Protein AF-A0A3R9X8K8-F1 (afdb_monomer_lite)

Secondary structure (DSSP, 8-state):
--HHHHHHHHHHHHHHHHHHHHHHHHHHHHHHHHHHHHHHHHHHH--SHHHHHHHHHHHHHHHHHHHHHHHHHHHHHHHHHHHHHHHHHHHHHHHHHHHHHHHHHHHH--

Sequence (110 aa):
MPEDILLKVSSESLTKTLNNLEQHLAAMELAYKESEDIGSRVARSMVAGAGRAFVAKIENWQRGYRSVMAEYKDLTDSVQYTSRVMADTADEAETHMDLWTGDVYDLLSK

Structure (mmCIF, N/CA/C/O backbone):
data_AF-A0A3R9X8K8-F1
#
_entry.id   AF-A0A3R9X8K8-F1
#
loop_
_atom_site.group_PDB
_atom_site.id
_atom_site.type_symbol
_atom_site.label_atom_id
_atom_site.label_alt_id
_atom_site.label_comp_id
_atom_site.label_asym_id
_atom_site.label_entity_id
_atom_site.label_seq_id
_atom_site.pdbx_PDB_ins_code
_atom_site.Cartn_x
_atom_site.Cartn_y
_atom_site.Cartn_z
_atom_site.occupancy
_atom_site.B_iso_or_equiv
_atom_site.auth_seq_id
_atom_site.auth_comp_id
_atom_site.auth_asym_id
_atom_site.auth_atom_id
_atom_site.pdbx_PDB_model_num
ATOM 1 N N . MET A 1 1 ? 7.564 11.483 -36.583 1.00 50.28 1 MET A N 1
ATOM 2 C CA . MET A 1 1 ? 8.288 11.922 -35.370 1.00 50.28 1 MET A CA 1
ATOM 3 C C . MET A 1 1 ? 9.299 10.835 -35.058 1.00 50.28 1 MET A C 1
ATOM 5 O O . MET A 1 1 ? 8.906 9.686 -35.203 1.00 50.28 1 MET A O 1
ATOM 9 N N . PRO A 1 2 ? 10.563 11.155 -34.745 1.00 54.53 2 PRO A N 1
ATOM 10 C CA . PRO A 1 2 ? 11.582 10.131 -34.514 1.00 54.53 2 PRO A CA 1
ATOM 11 C C . PRO A 1 2 ? 11.236 9.313 -33.256 1.00 54.53 2 PRO A C 1
ATOM 13 O O . PRO A 1 2 ? 10.802 9.882 -32.251 1.00 54.53 2 PRO A O 1
ATOM 16 N N . GLU A 1 3 ? 11.380 7.991 -33.341 1.00 56.12 3 GLU A N 1
ATOM 17 C CA . GLU A 1 3 ? 10.959 7.010 -32.324 1.00 56.12 3 GLU A CA 1
ATOM 18 C C . GLU A 1 3 ? 11.673 7.206 -30.974 1.00 56.12 3 GLU A C 1
ATOM 20 O O . GLU A 1 3 ? 11.063 7.024 -29.920 1.00 56.12 3 GLU A O 1
ATOM 25 N N . ASP A 1 4 ? 12.896 7.741 -30.986 1.00 53.12 4 ASP A N 1
ATOM 26 C CA . ASP A 1 4 ? 13.686 8.044 -29.783 1.00 53.12 4 ASP A CA 1
ATOM 27 C C . ASP A 1 4 ? 13.029 9.072 -28.849 1.00 53.12 4 ASP A C 1
ATOM 29 O O . ASP A 1 4 ? 13.172 9.009 -27.626 1.00 53.12 4 ASP A O 1
ATOM 33 N N . ILE A 1 5 ? 12.290 10.040 -29.408 1.00 53.53 5 ILE A N 1
ATOM 34 C CA . ILE A 1 5 ? 11.567 11.042 -28.608 1.00 53.53 5 ILE A CA 1
ATOM 35 C C . ILE A 1 5 ? 10.354 10.393 -27.937 1.00 53.53 5 ILE A C 1
ATOM 37 O O . ILE A 1 5 ? 10.036 10.724 -26.796 1.00 53.53 5 ILE A O 1
ATOM 41 N N . LEU A 1 6 ? 9.696 9.447 -28.616 1.00 59.88 6 LEU A N 1
ATOM 42 C CA . LEU A 1 6 ? 8.561 8.717 -28.052 1.00 59.88 6 LEU A CA 1
ATOM 43 C C . LEU A 1 6 ? 9.007 7.833 -26.882 1.00 59.88 6 LEU A C 1
ATOM 45 O O . LEU A 1 6 ? 8.379 7.894 -25.827 1.00 59.88 6 LEU A O 1
ATOM 49 N N . LEU A 1 7 ? 10.125 7.114 -27.032 1.00 59.59 7 LEU A N 1
ATOM 50 C CA . LEU A 1 7 ? 10.700 6.265 -25.981 1.00 59.59 7 LEU A CA 1
ATOM 51 C C . LEU A 1 7 ? 11.135 7.071 -24.743 1.00 59.59 7 LEU A C 1
ATOM 53 O O . LEU A 1 7 ? 10.803 6.699 -23.612 1.00 59.59 7 LEU A O 1
ATOM 57 N N . LYS A 1 8 ? 11.795 8.222 -24.932 1.00 58.53 8 LYS A N 1
ATOM 58 C CA . LYS A 1 8 ? 12.199 9.109 -23.822 1.00 58.53 8 LYS A CA 1
ATOM 59 C C . LYS A 1 8 ? 11.014 9.734 -23.081 1.00 58.53 8 LYS A C 1
ATOM 61 O O . LYS A 1 8 ? 11.025 9.807 -21.856 1.00 58.53 8 LYS A O 1
ATOM 66 N N . VAL A 1 9 ? 9.970 10.162 -23.793 1.00 57.47 9 VAL A N 1
ATOM 67 C CA . VAL A 1 9 ? 8.765 10.727 -23.156 1.00 57.47 9 VAL A CA 1
ATOM 68 C C . VAL A 1 9 ? 8.002 9.653 -22.370 1.00 57.47 9 VAL A C 1
ATOM 70 O O . VAL A 1 9 ? 7.489 9.926 -21.281 1.00 57.47 9 VAL A O 1
ATOM 73 N N . SER A 1 10 ? 7.960 8.414 -22.870 1.00 66.75 10 SER A N 1
ATOM 74 C CA . SER A 1 10 ? 7.364 7.299 -22.128 1.00 66.75 10 SER A CA 1
ATOM 75 C C . SER A 1 10 ? 8.154 6.912 -20.876 1.00 66.75 10 SER A C 1
ATOM 77 O O . SER A 1 10 ? 7.531 6.629 -19.854 1.00 66.75 10 SER A O 1
ATOM 79 N N . SER A 1 11 ? 9.492 6.962 -20.893 1.00 71.06 11 SER A N 1
ATOM 80 C CA . SER A 1 11 ? 10.302 6.601 -19.719 1.00 71.06 11 SER A CA 1
ATOM 81 C C . SER A 1 11 ? 10.184 7.620 -18.579 1.00 71.06 11 SER A C 1
ATOM 83 O O . SER A 1 11 ? 10.081 7.230 -17.412 1.00 71.06 11 SER A O 1
ATOM 85 N N . GLU A 1 12 ? 10.096 8.918 -18.888 1.00 76.00 12 GLU A N 1
ATOM 86 C CA . GLU A 1 12 ? 9.847 9.964 -17.885 1.00 76.00 12 GLU A CA 1
ATOM 87 C C . GLU A 1 12 ? 8.455 9.812 -17.247 1.00 76.00 12 GLU A C 1
ATOM 89 O O . GLU A 1 12 ? 8.305 9.878 -16.022 1.00 76.00 12 GLU A O 1
ATOM 94 N N . SER A 1 13 ? 7.434 9.542 -1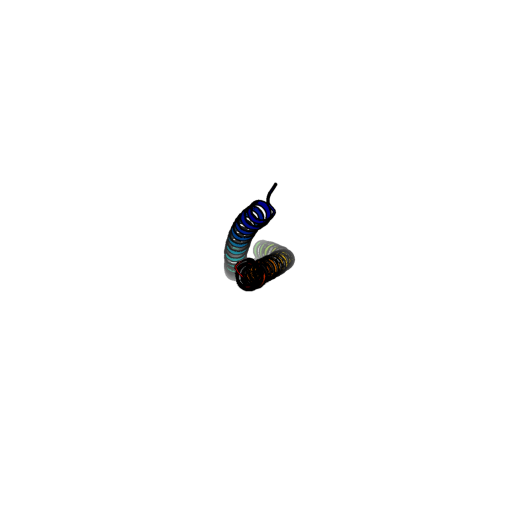8.066 1.00 78.88 13 SER A N 1
ATOM 95 C CA . SER A 1 13 ? 6.064 9.311 -17.595 1.00 78.88 13 SER A CA 1
ATOM 96 C C . SER A 1 13 ? 5.957 8.069 -16.700 1.00 78.88 13 SER A C 1
ATOM 98 O O . SER A 1 13 ? 5.325 8.125 -15.638 1.00 78.88 13 SER A O 1
ATOM 100 N N . LEU A 1 14 ? 6.622 6.973 -17.080 1.00 80.50 14 LEU A N 1
ATOM 101 C CA . LEU A 1 14 ? 6.687 5.742 -16.289 1.00 80.50 14 LEU A CA 1
ATOM 102 C C . LEU A 1 14 ? 7.418 5.960 -14.965 1.00 80.50 14 LEU A C 1
ATOM 104 O O . LEU A 1 14 ? 6.903 5.569 -13.922 1.00 80.50 14 LEU A O 1
ATOM 108 N N . THR A 1 15 ? 8.557 6.655 -14.982 1.00 83.06 15 THR A N 1
ATOM 109 C CA . THR A 1 15 ? 9.326 6.969 -13.766 1.00 83.06 15 THR A CA 1
ATOM 110 C C . THR A 1 15 ? 8.512 7.827 -12.799 1.00 83.06 15 THR A C 1
ATOM 112 O O . THR A 1 15 ? 8.447 7.544 -11.604 1.00 83.06 15 THR A O 1
ATOM 115 N N . LYS A 1 16 ? 7.828 8.860 -13.305 1.00 86.81 16 LYS A N 1
ATOM 116 C CA . LYS A 1 16 ? 6.944 9.697 -12.484 1.00 86.81 16 LYS A CA 1
ATOM 117 C C . LYS A 1 16 ? 5.788 8.891 -11.893 1.00 86.81 16 LYS A C 1
ATOM 119 O O . LYS A 1 16 ? 5.449 9.073 -10.726 1.00 86.81 16 LYS A O 1
ATOM 124 N N . THR A 1 17 ? 5.183 8.019 -12.695 1.00 85.69 17 THR A N 1
ATOM 125 C CA . THR A 1 17 ? 4.095 7.142 -12.248 1.00 85.69 17 THR A CA 1
ATOM 126 C C . THR A 1 17 ? 4.580 6.197 -11.157 1.00 85.69 17 THR A C 1
ATOM 128 O O . THR A 1 17 ? 3.936 6.107 -10.116 1.00 85.69 17 THR A O 1
ATOM 131 N N . LEU A 1 18 ? 5.746 5.577 -11.345 1.00 87.62 18 LEU A N 1
ATOM 132 C CA . LEU A 1 18 ? 6.365 4.692 -10.367 1.00 87.62 18 LEU A CA 1
ATOM 133 C C . LEU A 1 18 ? 6.612 5.403 -9.033 1.00 87.62 18 LEU A C 1
ATOM 135 O O . LEU A 1 18 ? 6.144 4.938 -7.999 1.00 87.62 18 LEU A O 1
ATOM 139 N N . ASN A 1 19 ? 7.248 6.576 -9.066 1.00 89.00 19 ASN A N 1
ATOM 140 C CA . ASN A 1 19 ? 7.517 7.362 -7.861 1.00 89.00 19 ASN A CA 1
ATOM 141 C C . ASN A 1 19 ? 6.228 7.710 -7.099 1.00 89.00 19 ASN A C 1
ATOM 143 O O . ASN A 1 19 ? 6.193 7.650 -5.871 1.00 89.00 19 ASN A O 1
ATOM 147 N N . ASN A 1 20 ? 5.155 8.062 -7.814 1.00 91.62 20 ASN A N 1
ATOM 148 C CA . ASN A 1 20 ? 3.865 8.358 -7.190 1.00 91.62 20 ASN A CA 1
ATOM 149 C C . ASN A 1 20 ? 3.235 7.108 -6.561 1.00 91.62 20 ASN A C 1
ATOM 151 O O . ASN A 1 20 ? 2.684 7.189 -5.463 1.00 91.62 20 ASN A O 1
ATOM 155 N N . LEU A 1 21 ? 3.311 5.960 -7.241 1.00 89.69 21 LEU A N 1
ATOM 156 C CA . LEU A 1 21 ? 2.791 4.691 -6.730 1.00 89.69 21 LEU A CA 1
ATOM 157 C C . LEU A 1 21 ? 3.540 4.245 -5.472 1.00 89.69 21 LEU A C 1
ATOM 159 O O . LEU A 1 21 ? 2.897 3.891 -4.487 1.00 89.69 21 LEU A O 1
ATOM 163 N N . GLU A 1 22 ? 4.869 4.341 -5.465 1.00 91.94 22 GLU A N 1
ATOM 164 C CA . GLU A 1 22 ? 5.704 4.012 -4.305 1.00 91.94 22 GLU A CA 1
ATOM 165 C C . GLU A 1 22 ? 5.409 4.935 -3.112 1.00 91.94 22 GLU A C 1
ATOM 167 O O . GLU A 1 22 ? 5.253 4.465 -1.982 1.00 91.94 22 GLU A O 1
ATOM 172 N N . GLN A 1 23 ? 5.251 6.242 -3.351 1.00 94.75 23 GLN A N 1
ATOM 173 C CA . GLN A 1 23 ? 4.859 7.198 -2.307 1.00 94.75 23 GLN A CA 1
ATOM 174 C C . GLN A 1 23 ? 3.472 6.893 -1.738 1.00 94.75 23 GLN A C 1
ATOM 176 O O . GLN A 1 23 ? 3.280 6.929 -0.520 1.00 94.75 23 GLN A O 1
ATOM 181 N N . HIS A 1 24 ? 2.503 6.582 -2.602 1.00 93.44 24 HIS A N 1
ATOM 182 C CA . HIS A 1 24 ? 1.169 6.190 -2.164 1.00 93.44 24 HIS A CA 1
ATOM 183 C C . HIS A 1 24 ? 1.216 4.894 -1.354 1.00 93.44 24 HIS A C 1
ATOM 185 O O . HIS A 1 24 ? 0.635 4.857 -0.274 1.00 93.44 24 HIS A O 1
ATOM 191 N N . LEU A 1 25 ? 1.947 3.871 -1.806 1.00 93.44 25 LEU A N 1
ATOM 192 C CA . LEU A 1 25 ? 2.091 2.604 -1.086 1.00 93.44 25 LEU A CA 1
ATOM 193 C C . LEU A 1 25 ? 2.666 2.824 0.323 1.00 93.44 25 LEU A C 1
ATOM 195 O O . LEU A 1 25 ? 2.090 2.345 1.298 1.00 93.44 25 LEU A O 1
ATOM 199 N N . ALA A 1 26 ? 3.735 3.615 0.449 1.00 94.06 26 ALA A N 1
ATOM 200 C CA . ALA A 1 26 ? 4.341 3.935 1.742 1.00 94.06 26 ALA A CA 1
ATOM 201 C C . ALA A 1 26 ? 3.372 4.686 2.675 1.00 94.06 26 ALA A C 1
ATOM 203 O O . ALA A 1 26 ? 3.271 4.380 3.867 1.00 94.06 26 ALA A O 1
ATOM 204 N N . ALA A 1 27 ? 2.615 5.647 2.136 1.00 95.75 27 ALA A N 1
ATOM 205 C CA . ALA A 1 27 ? 1.583 6.353 2.892 1.00 95.75 27 ALA A CA 1
ATOM 206 C C . ALA A 1 27 ? 0.451 5.410 3.332 1.00 95.75 27 ALA A C 1
ATOM 208 O O . ALA A 1 27 ? -0.060 5.533 4.448 1.00 95.75 27 ALA A O 1
ATOM 209 N N . MET A 1 28 ? 0.083 4.447 2.483 1.00 95.00 28 MET A N 1
ATOM 210 C CA . MET A 1 28 ? -0.917 3.440 2.815 1.00 95.00 28 MET A CA 1
ATOM 211 C C . MET A 1 28 ? -0.435 2.509 3.931 1.00 95.00 28 MET A C 1
ATOM 213 O O . MET A 1 28 ? -1.153 2.298 4.906 1.00 95.00 28 MET A O 1
ATOM 217 N N . GLU A 1 29 ? 0.791 1.996 3.852 1.00 95.44 29 GLU A N 1
ATOM 218 C CA . GLU A 1 29 ? 1.378 1.156 4.904 1.00 95.44 29 GLU A CA 1
ATOM 219 C C . GLU A 1 29 ? 1.399 1.865 6.265 1.00 95.44 29 GLU A C 1
ATOM 221 O O . GLU A 1 29 ? 1.049 1.267 7.290 1.00 95.44 29 GLU A O 1
ATOM 226 N N . LEU A 1 30 ? 1.743 3.157 6.275 1.00 96.44 30 LEU A N 1
ATOM 227 C CA . LEU A 1 30 ? 1.705 3.977 7.481 1.00 96.44 30 LEU A CA 1
ATOM 228 C C . LEU A 1 30 ? 0.280 4.098 8.036 1.00 96.44 30 LEU A C 1
ATOM 230 O O . LEU A 1 30 ? 0.056 3.776 9.203 1.00 96.44 30 LEU A O 1
ATOM 234 N N . ALA A 1 31 ? -0.687 4.496 7.205 1.00 95.00 31 ALA A N 1
ATOM 235 C CA . ALA A 1 31 ? -2.083 4.646 7.617 1.00 95.00 31 ALA A CA 1
ATOM 236 C C . ALA A 1 31 ? -2.678 3.326 8.138 1.00 95.00 31 ALA A C 1
ATOM 238 O O . ALA A 1 31 ? -3.427 3.304 9.119 1.00 95.00 31 ALA A O 1
ATOM 239 N N . TYR A 1 32 ? -2.314 2.206 7.510 1.00 95.19 32 TYR A N 1
ATOM 240 C CA . TYR A 1 32 ? -2.701 0.876 7.956 1.00 95.19 32 TYR A CA 1
ATOM 241 C C . TYR A 1 32 ? -2.161 0.588 9.366 1.00 95.19 32 TYR A C 1
ATOM 243 O O . TYR A 1 32 ? -2.934 0.229 10.258 1.00 95.19 32 TYR A O 1
ATOM 251 N N . LYS A 1 33 ? -0.868 0.822 9.611 1.00 95.31 33 LYS A N 1
ATOM 252 C CA . LYS A 1 33 ? -0.244 0.616 10.928 1.00 95.31 33 LYS A CA 1
ATOM 253 C C . LYS A 1 33 ? -0.826 1.533 12.007 1.00 95.31 33 LYS A C 1
ATOM 255 O O . LYS A 1 33 ? -1.075 1.092 13.130 1.00 95.31 33 LYS A O 1
ATOM 260 N N . GLU A 1 34 ? -1.077 2.796 11.677 1.00 95.94 34 GLU A N 1
ATOM 261 C CA . GLU A 1 34 ? -1.718 3.748 12.589 1.00 95.94 34 GLU A CA 1
ATOM 262 C C . GLU A 1 34 ? -3.133 3.299 12.963 1.00 95.94 34 GLU A C 1
ATOM 264 O O . GLU A 1 34 ? -3.522 3.377 14.130 1.00 95.94 34 GLU A O 1
ATOM 269 N N . SER A 1 35 ? -3.889 2.751 12.010 1.00 93.88 35 SER A N 1
ATOM 270 C CA . SER A 1 35 ? -5.220 2.209 12.293 1.00 93.88 35 SER A CA 1
ATOM 271 C C . SER A 1 35 ? -5.186 1.027 13.270 1.00 93.88 35 SER A C 1
ATOM 273 O O . SER A 1 35 ? -6.065 0.924 14.127 1.00 93.88 35 SER A O 1
ATOM 275 N N . GLU A 1 36 ? -4.172 0.155 13.181 1.00 93.19 36 GLU A N 1
ATOM 276 C CA . GLU A 1 36 ? -3.995 -0.976 14.099 1.00 93.19 36 GLU A CA 1
ATOM 277 C C . GLU A 1 36 ? -3.719 -0.481 15.516 1.00 93.19 36 GLU A C 1
ATOM 279 O O . GLU A 1 36 ? -4.340 -0.952 16.472 1.00 93.19 36 GLU A O 1
ATOM 284 N N . ASP A 1 37 ? -2.844 0.516 15.656 1.00 94.31 37 ASP A N 1
ATOM 285 C CA . ASP A 1 37 ? -2.556 1.137 16.946 1.00 94.31 37 ASP A CA 1
ATOM 286 C C . ASP A 1 37 ? -3.802 1.822 17.532 1.00 94.31 37 ASP A C 1
ATOM 288 O O . ASP A 1 37 ? -4.141 1.597 18.697 1.00 94.31 37 ASP A O 1
ATOM 292 N N . ILE A 1 38 ? -4.554 2.577 16.723 1.00 91.50 38 ILE A N 1
ATOM 293 C CA . ILE A 1 38 ? -5.813 3.212 17.143 1.00 91.50 38 ILE A CA 1
ATOM 294 C C . ILE A 1 38 ? -6.830 2.159 17.604 1.00 91.50 38 ILE A C 1
ATOM 296 O O . ILE A 1 38 ? -7.384 2.282 18.701 1.00 91.50 38 ILE A O 1
ATOM 300 N N . GLY A 1 39 ? -7.052 1.106 16.813 1.00 90.38 39 GLY A N 1
ATOM 301 C CA . GLY A 1 39 ? -7.948 0.004 17.171 1.00 90.38 39 GLY A CA 1
ATOM 302 C C . GLY A 1 39 ? -7.532 -0.663 18.484 1.00 90.38 39 GLY A C 1
ATOM 303 O O . GLY A 1 39 ? -8.358 -0.856 19.377 1.00 90.38 39 GLY A O 1
ATOM 304 N N . SER A 1 40 ? -6.233 -0.918 18.651 1.00 89.06 40 SER A N 1
ATOM 305 C CA . SER A 1 40 ? -5.653 -1.513 19.858 1.00 89.06 40 SER A CA 1
ATOM 306 C C . SER A 1 40 ? -5.816 -0.620 21.096 1.00 89.06 40 SER A C 1
ATOM 308 O O . SER A 1 40 ? -6.170 -1.098 22.177 1.00 89.06 40 SER A O 1
ATOM 310 N N . ARG A 1 41 ? -5.608 0.696 20.954 1.00 89.62 41 ARG A N 1
ATOM 311 C CA . ARG A 1 41 ? -5.809 1.681 22.031 1.00 89.62 41 ARG A CA 1
ATOM 312 C C . ARG A 1 41 ? -7.271 1.764 22.451 1.00 89.62 41 ARG A C 1
ATOM 314 O O . ARG A 1 41 ? -7.534 1.757 23.651 1.00 89.62 41 ARG A O 1
ATOM 321 N N . VAL A 1 42 ? -8.203 1.799 21.498 1.00 88.06 42 VAL A N 1
ATOM 322 C CA . VAL A 1 42 ? -9.647 1.847 21.788 1.00 88.06 42 VAL A CA 1
ATOM 323 C C . VAL A 1 42 ? -10.129 0.551 22.434 1.00 88.06 42 VAL A C 1
ATOM 325 O O . VAL A 1 42 ? -10.874 0.604 23.410 1.00 88.06 42 VAL A O 1
ATOM 328 N N . ALA A 1 43 ? -9.661 -0.608 21.963 1.00 85.50 43 ALA A N 1
ATOM 329 C CA . ALA A 1 43 ? -9.980 -1.895 22.578 1.00 85.50 43 ALA A CA 1
ATOM 330 C C . ALA A 1 43 ? -9.540 -1.960 24.052 1.00 85.50 43 ALA A C 1
ATOM 332 O O . ALA A 1 43 ? -10.259 -2.504 24.888 1.00 85.50 43 ALA A O 1
ATOM 333 N N . ARG A 1 44 ? -8.378 -1.373 24.382 1.00 84.81 44 ARG A N 1
ATOM 334 C CA . ARG A 1 44 ? -7.874 -1.289 25.762 1.00 84.81 44 ARG A CA 1
ATOM 335 C C . ARG A 1 44 ? -8.606 -0.255 26.619 1.00 84.81 44 ARG A C 1
ATOM 337 O O . ARG A 1 44 ? -8.775 -0.487 27.811 1.00 84.81 44 ARG A O 1
ATOM 344 N N . SER A 1 45 ? -8.993 0.889 26.052 1.00 82.62 45 SER A N 1
ATOM 345 C CA . SER A 1 45 ? -9.556 2.011 26.817 1.00 82.62 45 SER A CA 1
ATOM 346 C C . SER A 1 45 ? -11.079 1.966 26.965 1.00 82.62 45 SER A C 1
ATOM 348 O O . SER A 1 45 ? -11.614 2.540 27.913 1.00 82.62 45 SER A O 1
ATOM 350 N N . MET A 1 46 ? -11.793 1.279 26.067 1.00 81.38 46 MET A N 1
ATOM 351 C CA . MET A 1 46 ? -13.257 1.236 26.046 1.00 81.38 46 MET A CA 1
ATOM 352 C C . MET A 1 46 ? -13.782 -0.203 26.128 1.00 81.38 46 MET A C 1
ATOM 354 O O . MET A 1 46 ? -14.013 -0.861 25.117 1.00 81.38 46 MET A O 1
ATOM 358 N N . VAL A 1 47 ? -14.071 -0.663 27.351 1.00 65.75 47 VAL A N 1
ATOM 359 C CA . VAL A 1 47 ? -14.669 -1.993 27.626 1.00 65.75 47 VAL A CA 1
ATOM 360 C C . VAL A 1 47 ?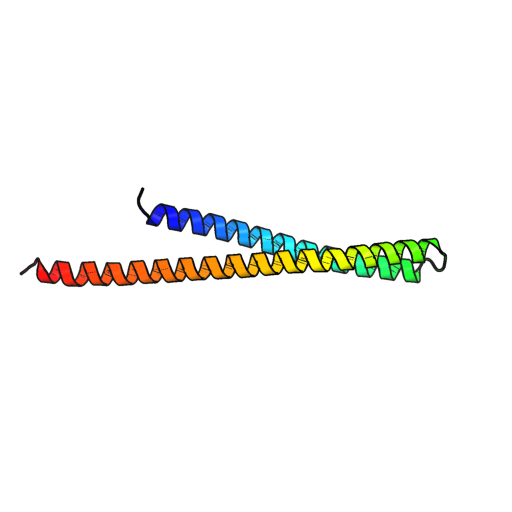 -16.147 -2.081 27.171 1.00 65.75 47 VAL A C 1
ATOM 362 O O . VAL A 1 47 ? -16.711 -3.166 27.001 1.00 65.75 47 VAL A O 1
ATOM 365 N N . ALA A 1 48 ? -16.793 -0.932 26.941 1.00 74.12 48 ALA A N 1
ATOM 366 C CA . ALA A 1 48 ? -18.206 -0.816 26.577 1.00 74.12 48 ALA A CA 1
ATOM 367 C C . ALA A 1 48 ? -18.503 -1.111 25.089 1.00 74.12 48 ALA A C 1
ATOM 369 O O . ALA A 1 48 ? -17.614 -1.170 24.240 1.00 74.12 48 ALA A O 1
ATOM 370 N N . GLY A 1 49 ? -19.794 -1.241 24.749 1.00 73.75 49 GLY A N 1
ATOM 371 C CA . GLY A 1 49 ? -20.264 -1.567 23.392 1.00 73.75 49 GLY A CA 1
ATOM 372 C C . GLY A 1 49 ? -19.783 -0.616 22.284 1.00 73.75 49 GLY A C 1
ATOM 373 O O . GLY A 1 49 ? -19.564 -1.066 21.163 1.00 73.75 49 GLY A O 1
ATOM 374 N N . ALA A 1 50 ? -19.539 0.661 22.600 1.00 76.50 50 ALA A N 1
ATOM 375 C CA . ALA A 1 50 ? -19.011 1.639 21.646 1.00 76.50 50 ALA A CA 1
ATOM 376 C C . ALA A 1 50 ? -17.574 1.320 21.187 1.00 76.50 50 ALA A C 1
ATOM 378 O O . ALA A 1 50 ? -17.274 1.448 20.001 1.00 76.50 50 ALA A O 1
ATOM 379 N N . GLY A 1 51 ? -16.713 0.838 22.095 1.00 83.56 51 GLY A N 1
ATOM 380 C CA . GLY A 1 51 ? -15.346 0.426 21.760 1.00 83.56 51 GLY A CA 1
ATOM 381 C C . GLY A 1 51 ? -15.340 -0.767 20.806 1.00 83.56 51 GLY A C 1
ATOM 382 O O . GLY A 1 51 ? -14.683 -0.732 19.769 1.00 83.56 51 GLY A O 1
ATOM 383 N N . ARG A 1 52 ? -16.174 -1.779 21.089 1.00 85.50 52 ARG A N 1
ATOM 384 C CA . ARG A 1 52 ? -16.339 -2.955 20.213 1.00 85.50 52 ARG A CA 1
ATOM 385 C C . ARG A 1 52 ? -16.831 -2.585 18.812 1.00 85.50 52 ARG A C 1
ATOM 387 O O . ARG A 1 52 ? -16.308 -3.098 17.829 1.00 85.50 52 ARG A O 1
ATOM 394 N N . ALA A 1 53 ? -17.808 -1.681 18.711 1.00 89.62 53 ALA A N 1
ATOM 395 C CA . ALA A 1 53 ? -18.330 -1.235 17.420 1.00 89.62 53 ALA A CA 1
ATOM 396 C C . ALA A 1 53 ? -17.281 -0.469 16.596 1.00 89.62 53 ALA A C 1
ATOM 398 O O . ALA A 1 53 ? -17.201 -0.647 15.381 1.00 89.62 53 ALA A O 1
ATOM 399 N N . PHE A 1 54 ? -16.466 0.368 17.242 1.00 88.50 54 PHE A N 1
ATOM 400 C CA . PHE A 1 54 ? -15.378 1.078 16.574 1.00 88.50 54 PHE A CA 1
ATOM 401 C C . PHE A 1 54 ? -14.282 0.122 16.084 1.00 88.50 54 PHE A C 1
ATOM 403 O O . PHE A 1 54 ? -13.884 0.204 14.923 1.00 88.50 54 PHE A O 1
ATOM 410 N N . VAL A 1 55 ? -13.850 -0.822 16.926 1.00 91.44 55 VAL A N 1
ATOM 411 C CA . VAL A 1 55 ? -12.847 -1.837 16.554 1.00 91.44 55 VAL A CA 1
ATOM 412 C C . VAL A 1 55 ? -13.318 -2.645 15.345 1.00 91.44 55 VAL A C 1
ATOM 414 O O . VAL A 1 55 ? -12.587 -2.748 14.366 1.00 91.44 55 VAL A O 1
ATOM 417 N N . ALA A 1 56 ? -14.575 -3.098 15.334 1.00 91.75 56 ALA A N 1
ATOM 418 C CA . ALA A 1 56 ? -15.138 -3.818 14.191 1.00 91.75 56 ALA A CA 1
ATOM 419 C C . ALA A 1 56 ? -15.132 -2.986 12.890 1.00 91.75 56 ALA A C 1
ATOM 421 O O . ALA A 1 56 ? -14.930 -3.529 11.800 1.00 91.75 56 ALA A O 1
ATOM 422 N N . LYS A 1 57 ? -15.333 -1.662 12.979 1.00 93.88 57 LYS A N 1
ATOM 423 C CA . LYS A 1 57 ? -15.229 -0.763 11.817 1.00 93.88 57 LYS A CA 1
ATOM 424 C C . LYS A 1 57 ? -13.794 -0.647 11.309 1.00 93.88 57 LYS A C 1
ATOM 426 O O . LYS A 1 57 ? -13.601 -0.701 10.096 1.00 93.88 57 LYS A O 1
ATOM 431 N N . ILE A 1 58 ? -12.818 -0.515 12.208 1.00 93.88 58 ILE A N 1
ATOM 432 C CA . ILE A 1 58 ? -11.393 -0.484 11.852 1.00 93.88 58 ILE A CA 1
ATOM 433 C C . ILE A 1 58 ? -10.985 -1.794 11.179 1.00 93.88 58 ILE A C 1
ATOM 435 O O . ILE A 1 58 ? -10.430 -1.756 10.088 1.00 93.88 58 ILE A O 1
ATOM 439 N N . GLU A 1 59 ? -11.343 -2.942 11.751 1.00 92.81 59 GLU A N 1
ATOM 440 C CA . GLU A 1 59 ? -11.037 -4.254 11.167 1.00 92.81 59 GLU A CA 1
ATOM 441 C C . GLU A 1 59 ? -11.659 -4.433 9.775 1.00 92.81 59 GLU A C 1
ATOM 443 O O . GLU A 1 59 ? -11.042 -4.996 8.869 1.00 92.81 59 GLU A O 1
ATOM 448 N N . ASN A 1 60 ? -12.888 -3.947 9.572 1.00 95.12 60 ASN A N 1
ATOM 449 C CA . ASN A 1 60 ? -13.529 -4.008 8.262 1.00 95.12 60 ASN A CA 1
ATOM 450 C C . ASN A 1 60 ? -12.845 -3.106 7.234 1.00 95.12 60 ASN A C 1
ATOM 452 O O . ASN A 1 60 ? -12.626 -3.529 6.099 1.00 95.12 60 ASN A O 1
ATOM 456 N N . TRP A 1 61 ? -12.488 -1.887 7.635 1.00 94.25 61 TRP A N 1
ATOM 457 C CA . TRP A 1 61 ? -11.716 -0.982 6.793 1.00 94.25 61 TRP A CA 1
ATOM 458 C C . TRP A 1 61 ? -10.356 -1.596 6.437 1.00 94.25 61 TRP A C 1
ATOM 460 O O . TRP A 1 61 ? -10.026 -1.665 5.259 1.00 94.25 61 TRP A O 1
ATOM 470 N N . GLN A 1 62 ? -9.632 -2.151 7.414 1.00 94.31 62 GLN A N 1
ATOM 471 C CA . GLN A 1 62 ? -8.333 -2.807 7.230 1.00 94.31 62 GLN A CA 1
ATOM 472 C C . GLN A 1 62 ? -8.379 -3.942 6.205 1.00 94.31 62 GLN A C 1
ATOM 474 O O . GLN A 1 62 ? -7.469 -4.056 5.386 1.00 94.31 62 GLN A O 1
ATOM 479 N N . ARG A 1 63 ? -9.437 -4.767 6.205 1.00 94.25 63 ARG A N 1
ATOM 480 C CA . ARG A 1 63 ? -9.602 -5.829 5.198 1.00 94.25 63 ARG A CA 1
ATOM 481 C C . ARG A 1 63 ? -9.685 -5.270 3.781 1.00 94.25 63 ARG A C 1
ATOM 483 O O . ARG A 1 63 ? -8.947 -5.728 2.917 1.00 94.25 63 ARG A O 1
ATOM 490 N N . GLY A 1 64 ? -10.547 -4.278 3.553 1.00 93.50 64 GLY A N 1
ATOM 491 C CA . GLY A 1 64 ? -10.660 -3.639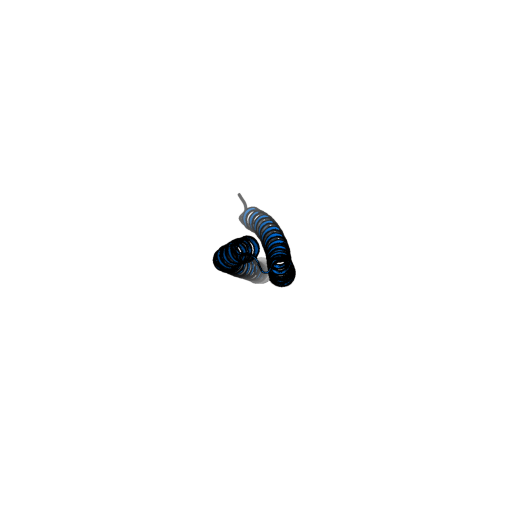 2.238 1.00 93.50 64 GLY A CA 1
ATOM 492 C C . GLY A 1 64 ? -9.384 -2.893 1.851 1.00 93.50 64 GLY A C 1
ATOM 493 O O . GLY A 1 64 ? -8.949 -2.942 0.705 1.00 93.50 64 GLY A O 1
ATOM 494 N N . TYR A 1 65 ? -8.738 -2.259 2.825 1.00 95.19 65 TYR A N 1
ATOM 495 C CA . TYR A 1 65 ? -7.523 -1.490 2.611 1.00 95.19 65 TYR A CA 1
ATOM 496 C C . TYR A 1 65 ? -6.343 -2.358 2.165 1.00 95.19 65 TYR A C 1
ATOM 498 O O . TYR A 1 65 ? -5.625 -1.978 1.244 1.00 95.19 65 TYR A O 1
ATOM 506 N N . ARG A 1 66 ? -6.192 -3.563 2.738 1.00 93.94 66 ARG A N 1
ATOM 507 C CA . ARG A 1 66 ? -5.188 -4.545 2.292 1.00 93.94 66 ARG A CA 1
ATOM 508 C C . ARG A 1 66 ? -5.372 -4.940 0.827 1.00 93.94 66 ARG A C 1
ATOM 510 O O . ARG A 1 66 ? -4.377 -5.079 0.126 1.00 93.94 66 ARG A O 1
ATOM 517 N N . SER A 1 67 ? -6.613 -5.094 0.360 1.00 94.19 67 SER A N 1
ATOM 518 C CA . SER A 1 67 ? -6.882 -5.360 -1.058 1.00 94.19 67 SER A CA 1
ATOM 519 C C . SER A 1 67 ? -6.415 -4.201 -1.936 1.00 94.19 67 SER A C 1
ATOM 521 O O . SER A 1 67 ? -5.695 -4.432 -2.895 1.00 94.19 67 SER A O 1
ATOM 523 N N . VAL A 1 68 ? -6.729 -2.952 -1.574 1.00 93.31 68 VAL A N 1
ATOM 524 C CA . VAL A 1 68 ? -6.272 -1.779 -2.344 1.00 93.31 68 VAL A CA 1
ATOM 525 C C . VAL A 1 68 ? -4.744 -1.674 -2.353 1.00 93.31 68 VAL A C 1
ATOM 527 O O . VAL A 1 68 ? -4.162 -1.396 -3.395 1.00 93.31 68 VAL A O 1
ATOM 530 N N . MET A 1 69 ? -4.080 -1.937 -1.224 1.00 95.00 69 MET A N 1
ATOM 531 C CA . MET A 1 69 ? -2.613 -1.966 -1.166 1.00 95.00 69 MET A CA 1
ATOM 532 C C . MET A 1 69 ? -2.017 -3.038 -2.085 1.00 95.00 69 MET A C 1
ATOM 534 O O . MET A 1 69 ? -0.994 -2.791 -2.717 1.00 95.00 69 MET A O 1
ATOM 538 N N . ALA A 1 70 ? -2.646 -4.215 -2.170 1.00 93.06 70 ALA A N 1
ATOM 539 C CA . ALA A 1 70 ? -2.196 -5.286 -3.055 1.00 93.06 70 ALA A CA 1
ATOM 540 C C . ALA A 1 70 ? -2.296 -4.883 -4.535 1.00 93.06 70 ALA A C 1
ATOM 542 O O . ALA A 1 70 ? -1.336 -5.084 -5.270 1.00 93.06 70 ALA A O 1
ATOM 543 N N . GLU A 1 71 ? -3.393 -4.240 -4.943 1.00 92.19 71 GLU A N 1
ATOM 544 C CA . GLU A 1 71 ? -3.558 -3.707 -6.306 1.00 92.19 71 GLU A CA 1
ATOM 545 C C . GLU A 1 71 ? -2.523 -2.614 -6.624 1.00 92.19 71 GLU A C 1
ATOM 547 O O . GLU A 1 71 ? -1.938 -2.591 -7.704 1.00 92.19 71 GLU A O 1
ATOM 552 N N . TYR A 1 72 ? -2.236 -1.721 -5.668 1.00 90.06 72 TYR A N 1
ATOM 553 C CA . TYR A 1 72 ? -1.179 -0.714 -5.825 1.00 90.06 72 TYR A CA 1
ATOM 554 C C . TYR A 1 72 ? 0.199 -1.351 -6.006 1.00 90.06 72 TYR A C 1
ATOM 556 O O . TYR A 1 72 ? 0.997 -0.882 -6.821 1.00 90.06 72 TYR A O 1
ATOM 564 N N . LYS A 1 73 ? 0.482 -2.420 -5.257 1.00 93.12 73 LYS A N 1
ATOM 565 C CA . LYS A 1 73 ? 1.729 -3.171 -5.379 1.00 93.12 73 LYS A CA 1
ATOM 566 C C . LYS A 1 73 ? 1.841 -3.860 -6.740 1.00 93.12 73 LYS A C 1
ATOM 568 O O . LYS A 1 73 ? 2.866 -3.706 -7.390 1.00 93.12 73 LYS A O 1
ATOM 573 N N . ASP A 1 74 ? 0.787 -4.531 -7.195 1.00 92.69 74 ASP A N 1
ATOM 574 C CA . ASP A 1 74 ? 0.761 -5.194 -8.506 1.00 92.69 74 ASP A CA 1
ATOM 575 C C . ASP A 1 74 ? 0.966 -4.201 -9.662 1.00 92.69 74 ASP A C 1
ATOM 577 O O . ASP A 1 74 ? 1.753 -4.433 -10.585 1.00 92.69 74 ASP A O 1
ATOM 581 N N . LEU A 1 75 ? 0.337 -3.025 -9.566 1.00 87.44 75 LEU A N 1
ATOM 582 C CA . LEU A 1 75 ? 0.545 -1.944 -10.523 1.00 87.44 75 LEU A C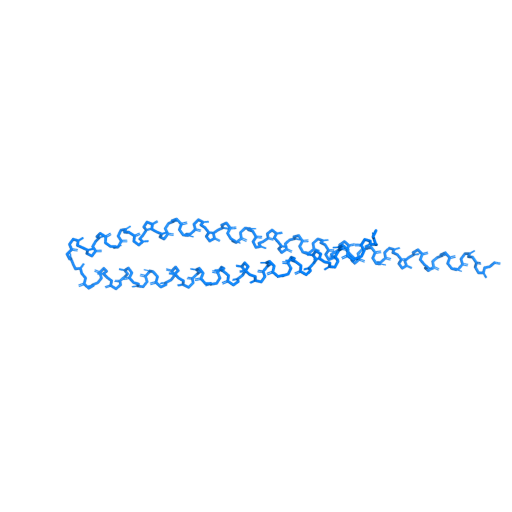A 1
ATOM 583 C C . LEU A 1 75 ? 1.985 -1.407 -10.482 1.00 87.44 75 LEU A C 1
ATOM 585 O O . LEU A 1 75 ? 2.570 -1.148 -11.533 1.00 87.44 75 LEU A O 1
ATOM 589 N N . THR A 1 76 ? 2.569 -1.262 -9.290 1.00 90.38 76 THR A N 1
ATOM 590 C CA . THR A 1 76 ? 3.974 -0.849 -9.114 1.00 90.38 76 THR A CA 1
ATOM 591 C C . THR A 1 76 ? 4.912 -1.849 -9.787 1.00 90.38 76 THR A C 1
ATOM 593 O O . THR A 1 76 ? 5.746 -1.451 -10.601 1.00 90.38 76 THR A O 1
ATOM 596 N N . ASP A 1 77 ? 4.726 -3.143 -9.523 1.00 89.31 77 ASP A N 1
ATOM 597 C CA . ASP A 1 77 ? 5.533 -4.225 -10.092 1.00 89.31 77 ASP A CA 1
ATOM 598 C C . ASP A 1 77 ? 5.406 -4.259 -11.629 1.00 89.31 77 ASP A C 1
ATOM 600 O O . ASP A 1 77 ? 6.409 -4.363 -12.341 1.00 89.31 77 ASP A O 1
ATOM 604 N N . SER A 1 78 ? 4.192 -4.067 -12.158 1.00 87.44 78 SER A N 1
ATOM 605 C CA . SER A 1 78 ? 3.919 -3.997 -13.602 1.00 87.44 78 SER A CA 1
ATOM 606 C C . SER A 1 78 ? 4.589 -2.798 -14.282 1.00 87.44 78 SER A C 1
ATOM 608 O O . SER A 1 78 ? 5.151 -2.924 -15.377 1.00 87.44 78 SER A O 1
ATOM 610 N N . VAL A 1 79 ? 4.568 -1.625 -13.639 1.00 86.19 79 VAL A N 1
ATOM 611 C CA . VAL A 1 79 ? 5.236 -0.414 -14.143 1.00 86.19 79 VAL A CA 1
ATOM 612 C C . VAL A 1 79 ? 6.756 -0.578 -14.099 1.00 86.19 79 VAL A C 1
ATOM 614 O O . VAL A 1 79 ? 7.424 -0.238 -15.076 1.00 86.19 79 VAL A O 1
ATOM 617 N N . GLN A 1 80 ? 7.312 -1.147 -13.024 1.00 85.25 80 GLN A N 1
ATOM 618 C CA . GLN A 1 80 ? 8.746 -1.449 -12.936 1.00 85.25 80 GLN A CA 1
ATOM 619 C C . GLN A 1 80 ? 9.182 -2.438 -14.018 1.00 85.25 80 GLN A C 1
ATOM 621 O O . GLN A 1 80 ? 10.205 -2.221 -14.666 1.00 85.25 80 GLN A O 1
ATOM 626 N N . TYR A 1 81 ? 8.407 -3.504 -14.233 1.00 86.50 81 TYR A N 1
ATOM 627 C CA . TYR A 1 81 ? 8.676 -4.481 -15.283 1.00 86.50 81 TYR A CA 1
ATOM 628 C C . TYR A 1 81 ? 8.673 -3.830 -16.669 1.00 86.50 81 TYR A C 1
ATOM 630 O O . TYR A 1 81 ? 9.635 -3.978 -17.418 1.00 86.50 81 TYR A O 1
ATOM 638 N N . THR A 1 82 ? 7.639 -3.043 -16.975 1.00 83.12 82 THR A N 1
ATOM 639 C CA . THR A 1 82 ? 7.537 -2.319 -18.251 1.00 83.12 82 THR A CA 1
ATOM 640 C C . THR A 1 82 ? 8.721 -1.373 -18.447 1.00 83.12 82 THR A C 1
ATOM 642 O O . THR A 1 82 ? 9.320 -1.356 -19.517 1.00 83.12 82 THR A O 1
ATOM 645 N N . SER A 1 83 ? 9.106 -0.631 -17.404 1.00 81.12 83 SER A N 1
ATOM 646 C CA . SER A 1 83 ? 10.257 0.277 -17.445 1.00 81.12 83 SER A CA 1
ATOM 647 C C . SER A 1 83 ? 11.565 -0.455 -17.780 1.00 81.12 83 SER A C 1
ATOM 649 O O . SER A 1 83 ? 12.334 0.024 -18.610 1.00 81.12 83 SER A O 1
ATOM 651 N N . ARG A 1 84 ? 11.791 -1.649 -17.207 1.00 81.75 84 ARG A N 1
ATOM 652 C CA . ARG A 1 84 ? 12.965 -2.485 -17.526 1.00 81.75 84 ARG A CA 1
ATOM 653 C C . ARG A 1 84 ? 12.958 -2.962 -18.973 1.00 81.75 84 ARG A C 1
ATOM 655 O O . ARG A 1 84 ? 13.945 -2.764 -19.660 1.00 81.75 84 ARG A O 1
ATOM 662 N N . VAL A 1 85 ? 11.834 -3.499 -19.454 1.00 82.81 85 VAL A N 1
ATOM 663 C CA . VAL A 1 85 ? 11.713 -3.957 -20.851 1.00 82.81 85 VAL A CA 1
ATOM 664 C C . VAL A 1 85 ? 12.001 -2.820 -21.833 1.00 82.81 85 VAL A C 1
ATOM 666 O O . VAL A 1 85 ? 12.666 -3.030 -22.843 1.00 82.81 85 VAL A O 1
ATOM 669 N N . MET A 1 86 ? 11.527 -1.607 -21.540 1.00 75.75 86 MET A N 1
ATOM 670 C CA . MET A 1 86 ? 11.801 -0.442 -22.382 1.00 75.75 86 MET A CA 1
ATOM 671 C C . MET A 1 86 ? 13.272 -0.022 -22.361 1.00 75.75 86 MET A C 1
ATOM 673 O O . MET A 1 86 ? 13.776 0.392 -23.401 1.00 75.75 86 MET A O 1
ATOM 677 N N . ALA A 1 87 ? 13.948 -0.129 -21.214 1.00 75.75 87 ALA A N 1
ATOM 678 C CA . ALA A 1 87 ? 15.383 0.124 -21.113 1.00 75.75 87 ALA A CA 1
ATOM 679 C C . ALA A 1 87 ? 16.186 -0.920 -21.904 1.00 75.75 87 ALA A C 1
ATOM 681 O O . ALA A 1 87 ? 16.971 -0.543 -22.765 1.00 75.75 87 ALA A O 1
ATOM 682 N N . ASP A 1 88 ? 15.894 -2.209 -21.708 1.00 77.94 88 ASP A N 1
ATOM 683 C CA . ASP A 1 88 ? 16.562 -3.306 -22.418 1.00 77.94 88 ASP A CA 1
ATOM 684 C C . ASP A 1 88 ? 16.373 -3.180 -23.943 1.00 77.94 88 ASP A C 1
ATOM 686 O O . ASP A 1 88 ? 17.320 -3.321 -24.711 1.00 77.94 88 ASP A O 1
ATOM 690 N N . THR A 1 89 ? 15.160 -2.830 -24.394 1.00 74.31 89 THR A N 1
ATOM 691 C CA . THR A 1 89 ? 14.869 -2.617 -25.825 1.00 74.31 89 THR A CA 1
ATOM 692 C C . THR A 1 89 ? 15.638 -1.421 -26.395 1.00 74.31 89 THR A C 1
ATOM 694 O O . THR A 1 89 ? 16.068 -1.458 -27.547 1.00 74.31 89 THR A O 1
ATOM 697 N N . ALA A 1 90 ? 15.798 -0.345 -25.617 1.00 69.38 90 ALA A N 1
ATOM 698 C CA . ALA A 1 90 ? 16.563 0.823 -26.044 1.00 69.38 90 ALA A CA 1
ATOM 699 C C . ALA A 1 90 ? 18.062 0.499 -26.165 1.00 69.38 90 ALA A C 1
ATOM 701 O O . ALA A 1 90 ? 18.674 0.864 -27.168 1.00 69.38 90 ALA A O 1
ATOM 702 N N . ASP A 1 91 ? 18.617 -0.244 -25.204 1.00 70.00 91 ASP A N 1
ATOM 703 C CA . ASP A 1 91 ? 20.019 -0.679 -25.208 1.00 70.00 91 ASP A CA 1
ATOM 704 C C . ASP A 1 91 ? 20.313 -1.652 -26.370 1.00 70.00 91 ASP A C 1
ATOM 706 O O . ASP A 1 91 ? 21.342 -1.544 -27.046 1.00 70.00 91 ASP A O 1
ATOM 710 N N . GLU A 1 92 ? 19.395 -2.585 -26.654 1.00 66.75 92 GLU A N 1
ATOM 711 C CA . GLU A 1 92 ? 19.483 -3.478 -27.818 1.00 66.75 92 GLU A CA 1
ATOM 712 C C . GLU A 1 92 ? 19.443 -2.689 -29.133 1.00 66.75 92 GLU A C 1
ATOM 714 O O . GLU A 1 92 ? 20.261 -2.930 -30.025 1.00 66.75 92 GLU A O 1
ATOM 719 N N . ALA A 1 93 ? 18.531 -1.719 -29.258 1.00 62.00 93 ALA A N 1
ATOM 720 C CA . ALA A 1 93 ? 18.436 -0.873 -30.445 1.00 62.00 93 ALA A CA 1
ATOM 721 C C . ALA A 1 93 ? 19.717 -0.053 -30.675 1.00 62.00 93 ALA A C 1
ATOM 723 O O . ALA A 1 93 ? 20.200 0.007 -31.807 1.00 62.00 93 ALA A O 1
ATOM 724 N N . GLU A 1 94 ? 20.304 0.522 -29.621 1.00 62.84 94 GLU A N 1
ATOM 725 C CA . GLU A 1 94 ? 21.573 1.257 -29.693 1.00 62.84 94 GLU A CA 1
ATOM 726 C C . GLU A 1 94 ? 22.731 0.339 -30.119 1.00 62.84 94 GLU A C 1
ATOM 728 O O . GLU A 1 94 ? 23.457 0.650 -31.065 1.00 62.84 94 GLU A O 1
ATOM 733 N N . THR A 1 95 ? 22.835 -0.848 -29.514 1.00 64.94 95 THR A N 1
ATOM 734 C CA . THR A 1 95 ? 23.875 -1.841 -29.839 1.00 64.94 95 THR A CA 1
ATOM 735 C C . THR A 1 95 ? 23.778 -2.328 -31.289 1.00 64.94 95 THR A C 1
ATOM 737 O O . THR A 1 95 ? 24.787 -2.469 -31.983 1.00 64.94 95 THR A O 1
ATOM 740 N N . HIS A 1 96 ? 22.565 -2.585 -31.784 1.00 56.44 96 HIS A N 1
ATOM 741 C CA . HIS A 1 96 ? 22.356 -3.005 -33.169 1.00 56.44 96 HIS A CA 1
ATOM 742 C C . HIS A 1 96 ? 22.589 -1.873 -34.174 1.00 56.44 96 HIS A C 1
ATOM 744 O O . HIS A 1 96 ? 23.052 -2.141 -35.284 1.00 56.44 96 HIS A O 1
ATOM 750 N N . MET A 1 97 ? 22.325 -0.622 -33.799 1.00 54.12 97 MET A N 1
ATOM 751 C CA . MET A 1 97 ? 22.610 0.537 -34.642 1.00 54.12 97 MET A CA 1
ATOM 752 C C . MET A 1 97 ? 24.123 0.779 -34.784 1.00 54.12 97 MET A C 1
ATOM 754 O O . MET A 1 97 ? 24.581 1.062 -35.892 1.00 54.12 97 MET A O 1
ATOM 758 N N . ASP A 1 98 ? 24.904 0.575 -33.719 1.00 53.22 98 ASP A N 1
ATOM 759 C CA . ASP A 1 98 ? 26.375 0.665 -33.746 1.00 53.22 98 ASP A CA 1
ATOM 760 C C . ASP A 1 98 ? 27.027 -0.418 -34.628 1.00 53.22 98 ASP A C 1
ATOM 762 O O . ASP A 1 98 ? 28.020 -0.174 -35.318 1.00 53.22 98 ASP A O 1
ATOM 766 N N . LEU A 1 99 ? 26.429 -1.611 -34.689 1.00 52.38 99 LEU A N 1
ATOM 767 C CA . LEU A 1 99 ? 26.871 -2.673 -35.602 1.00 52.38 99 LEU A CA 1
ATOM 768 C C . LEU A 1 99 ? 26.599 -2.331 -37.077 1.00 52.38 99 LEU A C 1
ATOM 770 O O . LEU A 1 99 ? 27.371 -2.709 -37.956 1.00 52.38 99 LEU A O 1
ATOM 774 N N . TRP A 1 100 ? 25.527 -1.590 -37.369 1.00 49.88 100 TRP A N 1
ATOM 775 C CA . TRP A 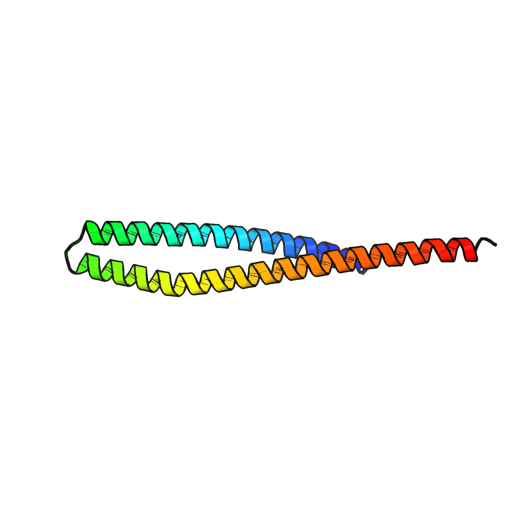1 100 ? 25.198 -1.173 -38.737 1.00 49.88 100 TRP A CA 1
ATOM 776 C C . TRP A 1 100 ? 26.030 0.023 -39.213 1.00 49.88 100 TRP A C 1
ATOM 778 O O . TRP A 1 100 ? 26.317 0.125 -40.406 1.00 49.88 100 TRP A O 1
ATOM 788 N N . THR A 1 101 ? 26.443 0.925 -38.320 1.00 53.47 101 THR A N 1
ATOM 789 C CA . THR A 1 101 ? 27.308 2.063 -38.677 1.00 53.47 101 THR A CA 1
ATOM 790 C C . THR A 1 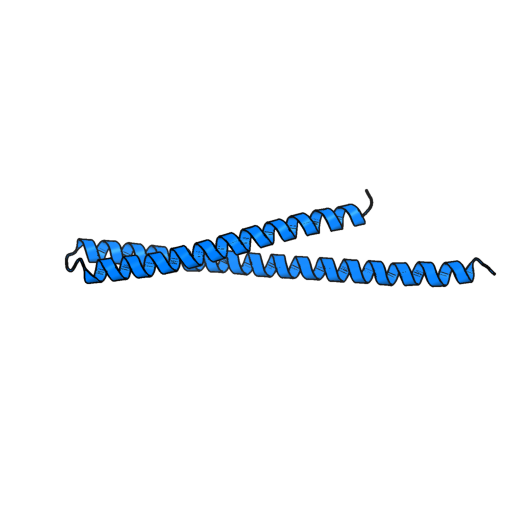101 ? 28.772 1.655 -38.842 1.00 53.47 101 THR A C 1
ATOM 792 O O . THR A 1 101 ? 29.440 2.207 -39.717 1.00 53.47 101 THR A O 1
ATOM 795 N N . GLY A 1 102 ? 29.260 0.672 -38.076 1.00 53.28 102 GLY A N 1
ATOM 796 C CA . GLY A 1 102 ? 30.633 0.162 -38.175 1.00 53.28 102 GLY A CA 1
ATOM 797 C C . GLY A 1 102 ? 30.929 -0.577 -39.485 1.00 53.28 102 GLY A C 1
ATOM 798 O O . GLY A 1 102 ? 31.888 -0.241 -40.180 1.00 53.28 102 GLY A O 1
ATOM 799 N N . ASP A 1 103 ? 30.078 -1.529 -39.876 1.00 53.12 103 ASP A N 1
ATOM 800 C CA . ASP A 1 103 ? 30.347 -2.385 -41.043 1.00 53.12 103 ASP A CA 1
ATOM 801 C C . ASP A 1 103 ? 30.040 -1.697 -42.386 1.00 53.12 103 ASP A C 1
ATOM 803 O O . ASP A 1 103 ? 30.705 -1.949 -43.394 1.00 53.12 103 ASP A O 1
ATOM 807 N N . VAL A 1 104 ? 29.056 -0.791 -42.431 1.00 50.78 104 VAL A N 1
ATOM 808 C CA . VAL A 1 104 ? 28.677 -0.096 -43.676 1.00 50.78 104 VAL A CA 1
ATOM 809 C C . VAL A 1 104 ? 29.694 0.987 -44.055 1.00 50.78 104 VAL A C 1
ATOM 811 O O . VAL A 1 104 ? 29.953 1.184 -45.244 1.00 50.78 104 VAL A O 1
ATOM 814 N N . TYR A 1 105 ? 30.321 1.662 -43.084 1.00 49.22 105 TYR A N 1
ATOM 815 C CA . TYR A 1 105 ? 31.345 2.679 -43.369 1.00 49.22 105 TYR A CA 1
ATOM 816 C C . TYR A 1 105 ? 32.646 2.055 -43.904 1.00 49.22 105 TYR A C 1
ATOM 818 O O . TYR A 1 105 ? 33.269 2.612 -44.810 1.00 49.22 105 TYR A O 1
ATOM 826 N N . ASP A 1 106 ? 33.020 0.866 -43.424 1.00 53.53 106 ASP A N 1
ATOM 827 C CA . ASP A 1 106 ? 34.181 0.110 -43.922 1.00 53.53 106 ASP A CA 1
ATOM 828 C C . ASP A 1 106 ? 33.934 -0.535 -45.302 1.00 53.53 106 ASP A C 1
ATOM 830 O O . ASP A 1 106 ? 34.867 -0.704 -46.092 1.00 53.53 106 ASP A O 1
ATOM 834 N N . LEU A 1 107 ? 32.678 -0.853 -45.640 1.00 50.91 107 LEU A N 1
ATOM 835 C CA . LEU A 1 107 ? 32.292 -1.379 -46.958 1.00 50.91 107 LEU A CA 1
ATOM 836 C C . LEU A 1 107 ? 32.130 -0.298 -48.038 1.00 50.91 107 LEU A C 1
ATOM 838 O O . LEU A 1 107 ? 32.277 -0.609 -49.218 1.00 50.91 107 LEU A O 1
ATOM 842 N N . LEU A 1 108 ? 31.840 0.951 -47.661 1.00 47.69 108 LEU A N 1
ATOM 843 C CA . LEU A 1 108 ? 31.680 2.081 -48.592 1.00 47.69 108 LEU A CA 1
ATOM 844 C C . LEU A 1 108 ? 32.942 2.948 -48.749 1.00 47.69 108 LEU A C 1
ATOM 846 O O . LEU A 1 108 ? 32.965 3.833 -49.604 1.00 47.69 108 LEU A O 1
ATOM 850 N N . SER A 1 109 ? 33.976 2.727 -47.931 1.00 52.81 109 SER A N 1
ATOM 851 C CA . SER A 1 109 ? 35.249 3.470 -47.969 1.00 52.81 109 SER A CA 1
ATOM 852 C C . SER A 1 109 ? 36.384 2.757 -48.725 1.00 52.81 109 SER A C 1
ATOM 854 O O . SER A 1 109 ? 37.518 3.244 -48.728 1.00 52.81 109 SER A O 1
ATOM 856 N N . LYS A 1 110 ? 36.082 1.645 -49.408 1.00 44.72 110 LYS A N 1
ATOM 857 C CA . LYS A 1 110 ? 36.954 0.984 -50.396 1.00 44.72 110 LYS A CA 1
ATOM 858 C C . LYS A 1 110 ? 36.433 1.187 -51.812 1.00 44.72 110 LYS A C 1
ATOM 860 O O . LYS A 1 110 ? 37.292 1.280 -52.717 1.00 44.72 110 LYS A O 1
#

Radius of gyration: 25.61 Å; chains: 1; bounding box: 57×18×78 Å

pLDDT: mean 79.16, std 15.93, range [44.72, 96.44]

Foldseek 3Di:
DDVVVVLVVVLVVLVVVLVVLVVVLVVLVVVLVVLVVVLVVLVVPPPDPVNVVSNVVSVVVSVVSVVVSVVSVVVSVVSVVVSVVSVVVVVVVVVVVVVVVVPVVVVVVD

=== Feature glossary ===
Reading guide. The protein is described through the following features:

Foldseek 3Di. A 3Di character summarizes, for each residue, the relative orientation of the Cα frame of its nearest spatial neighbor. Because it encodes fold topology rather than chemistry, 3Di alignments detect remote structural similarity that sequence alignment misses.

Contact-map, Ramachandran, and PAE plots. Plot images: a contact map (which residues are close in 3D, as an N×N binary image), a Ramachandran scatter (backbone torsion angles, revealing secondary-structure composition at a glance), and — for AlphaFold structures — a PAE heatmap (pairwise prediction confidence).

Radius of gyration, Cα contacts, bounding box. Radius of gyration (Rg) is the root-mean-square distance of Cα atoms from their centroid — a single number for overall size and compactness. A globular domain of N residues has Rg ≈ 2.2·N^0.38 Å; an extended or disordered chain has a much larger Rg. The Cα contact count is the number of residue pairs whose Cα atoms are within 8 Å and are more than four positions apart in sequence — a standard proxy for tertiary packing density. The bounding box is the smallest axis-aligned box enclosing all Cα atoms.

Secondary structure (8-state, DSSP). Eight-state secondary structure (DSSP): H is the canonical α-helix, G the tighter 3₁₀-helix, I the wider π-helix; E/B are β-structure, T and S are turns and bends, and '-' is everything else. DSSP derives these from the pattern of main-chain N–H···O=C hydrogen bonds, not from the sequence.

B-factor. B-factor (Debye–Waller factor) reflects atomic displacement in the crystal lattice. It is an experimental observable (units Å²), not a prediction; low values mean the atom is pinned down, high values mean it moves or is heterogeneous across the crystal.

pLDDT. pLDDT is the predicted lDDT-Cα score: AlphaFold's confidence that the local environment of each residue (all inter-atomic distances within 15 Å) is correctly placed. It is a per-residue number between 0 and 100, with higher meaning more reliable.

Nearest PDB structures. Nearest PDB neighbors are the top structural matches found by Foldseek when searching this structure against the entire Protein Data Bank. Each hit reports a TM-score (0 to 1; >0.5 almost always implies the same fold) and an E-value. These are *structural* homologs — they may share no detectable sequence similarity.

Solvent-accessible surface area. Accessible surface area quantifies burial. A residue with SASA near zero is packed into the hydrophobic core; one with SASA >100 Å² sits on the surface. Computed here via the Shrake–Rupley numerical algorithm with a 1.4 Å probe.

Rendered structure images. Structure images are PyMOL renders from six orthogonal camera directions. Cartoon representation draws helices as coils and strands as arrows; sticks shows the backbone as bonds; surface shows the solvent-excluded envelope. Rainbow coloring maps sequence position to hue (blue→red, N→C); chain coloring assigns a distinct color per polypeptide.

Backbone torsions (φ/ψ). φ (phi) and ψ (psi) are the two rotatable backbone dihedrals per residue: φ is the C(i-1)–N–Cα–C torsion, ψ is the N–Cα–C–N(i+1) torsion, both in degrees on (−180°, 180°]. α-helical residues cluster near (−60°, −45°); β-strand residues near (−120°, +130°). A Ramachandran plot is simply a scatter of (φ, ψ) for every residue.

Predicted aligned error. Predicted Aligned Error (PAE) is an AlphaFold confidence matrix: entry (i, j) is the expected error in the position of residue j, in ångströms, when the prediction is superimposed on the true structure at residue i. Low PAE within a block of residues means that block is internally rigid and well-predicted; high PAE between two blocks means their relative placement is uncertain even if each block individually is confident.

mmCIF coordinates. Structure coordinates are given as an mmCIF _atom_site loop: one row per atom with element, residue name, chain id, sequence number, and x/y/z position in Å. Only the four main-chain atoms per residue are included here; side chains are omitted to keep the record compact.

InterPro / GO / CATH / organism. Database cross-references. InterPro integrates a dozen domain/family signature databases into unified entries with residue-range hits. GO terms attach function/process/location labels with evidence codes. CATH codes position the fold in a four-level structural taxonomy. Organism is the NCBI-taxonomy species name.

Secondary structure (3-state, P-SEA). SS3 is a coarse helix/strand/coil call (letters a/b/c) made by the P-SEA algorithm from inter-Cα distances and dihedrals. It is less detailed than DSSP but needs only Cα positions.

Sequence. Sequence gives the chain of amino acids in standard one-letter code (A=alanine, C=cysteine, …, Y=tyrosine), read N→C. It is the only feature that is directly encoded by the gene; all structural features are derived from the folded form of this sequence.